Protein AF-A0A2M7A2P9-F1 (afdb_monomer)

pLDDT: mean 78.33, std 14.42, range [37.59, 91.12]

Secondary structure (DSSP, 8-state):
---PPPP-S--SSHHHHHHTTTTS-HHHHS--PPPPTTTTHHHHHHHTGGGHHHHHHH--SHHHHHHS-HHHHHHHHHS--SS-TTSHHHIIIIIIIIIHHHHHHHHHHHHHHHH----

Sequence (119 aa):
MPDACPGKGFAGDTYPRRAMADRLPPEVLSNQKRGLQAADWFERLTSVRGRLPAELDLWKCDLARRALDLQRMRRLVEHWPEGGSDTDSVVYEYNCILKRGLMVGRFLRWFEDDSVMPA

Radius of gyration: 22.37 Å; Cα contacts (8 Å, |Δi|>4): 46; chains: 1; bounding box: 55×55×51 Å

Mean predicted aligned error: 11.16 Å

Foldseek 3Di:
DDDDDDDDDDDDPVVVLVVCVVPDDVCVSPDPDDDDDPPVVLVVCVVCLVVLVVLLVPLPDPVLVVPAPSVLLVVCSVPDDPDDCVPPVNCCSCVVHNVVSSVVSVVVVVVVVVVPDDD

Solvent-accessible surface area (backbone atoms only — not comparable to full-atom values): 7617 Å² total; per-residue (Å²): 136,87,82,86,78,80,88,80,78,91,86,83,76,59,63,68,48,60,76,35,57,92,77,51,59,69,70,65,68,69,52,82,79,75,82,66,81,69,75,61,51,63,62,58,52,55,75,47,47,90,52,47,66,65,54,62,67,66,58,73,49,68,64,46,60,72,75,39,66,60,69,60,44,50,51,49,69,71,64,58,75,95,64,64,68,85,38,71,67,47,39,45,50,48,51,60,46,41,51,44,42,50,54,50,46,52,48,53,50,51,52,54,58,61,69,65,63,83,131

Structure (mmCIF, N/CA/C/O backbone):
data_AF-A0A2M7A2P9-F1
#
_entry.id   AF-A0A2M7A2P9-F1
#
loop_
_atom_site.group_PDB
_atom_site.id
_atom_site.type_symbol
_atom_site.label_atom_id
_atom_site.label_alt_id
_atom_site.label_comp_id
_atom_site.label_asym_id
_atom_site.label_entity_id
_atom_site.label_seq_id
_atom_site.pdbx_PDB_ins_code
_atom_site.Cartn_x
_atom_site.Cartn_y
_atom_site.Cartn_z
_atom_site.occupancy
_atom_site.B_iso_or_equiv
_atom_site.auth_seq_id
_atom_site.auth_comp_id
_atom_site.auth_asym_id
_atom_site.auth_atom_id
_atom_site.pdbx_PDB_model_num
ATOM 1 N N . MET A 1 1 ? 27.142 -44.729 -21.710 1.00 37.78 1 MET A N 1
ATOM 2 C CA . MET A 1 1 ? 28.205 -44.311 -20.766 1.00 37.78 1 MET A CA 1
ATOM 3 C C . MET A 1 1 ? 29.521 -44.884 -21.269 1.00 37.78 1 MET A C 1
ATOM 5 O O . MET A 1 1 ? 29.451 -45.995 -21.786 1.00 37.78 1 MET A O 1
ATOM 9 N N . PRO A 1 2 ? 30.664 -44.184 -21.151 1.00 59.75 2 PRO A N 1
ATOM 10 C CA . PRO A 1 2 ? 30.931 -43.110 -20.190 1.00 59.75 2 PRO A CA 1
ATOM 11 C C . PRO A 1 2 ? 31.352 -41.776 -20.838 1.00 59.75 2 PRO A C 1
ATOM 13 O O . PRO A 1 2 ? 31.875 -41.753 -21.940 1.00 59.75 2 PRO A O 1
ATOM 16 N N . ASP A 1 3 ? 31.096 -40.667 -20.150 1.00 39.59 3 ASP A N 1
ATOM 17 C CA . ASP A 1 3 ? 32.179 -39.751 -19.785 1.00 39.59 3 ASP A CA 1
ATOM 18 C C . ASP A 1 3 ? 31.701 -38.829 -18.666 1.00 39.59 3 ASP A C 1
ATOM 20 O O . ASP A 1 3 ? 30.629 -38.222 -18.708 1.00 39.59 3 ASP A O 1
ATOM 24 N N . ALA A 1 4 ? 32.493 -38.817 -17.603 1.00 46.66 4 ALA A N 1
ATOM 25 C CA . ALA A 1 4 ? 32.275 -38.031 -16.411 1.00 46.66 4 ALA A CA 1
ATOM 26 C C . ALA A 1 4 ? 32.473 -36.542 -16.730 1.00 46.66 4 ALA A C 1
ATOM 28 O O . ALA A 1 4 ? 33.557 -36.135 -17.141 1.00 46.66 4 ALA A O 1
ATOM 29 N N . CYS A 1 5 ? 31.461 -35.703 -16.488 1.00 40.38 5 CYS A N 1
ATOM 30 C CA . CYS A 1 5 ? 31.698 -34.266 -16.376 1.00 40.38 5 CYS A CA 1
ATOM 31 C C . CYS A 1 5 ? 32.196 -33.959 -14.953 1.00 40.38 5 CYS A C 1
ATOM 33 O O . CYS A 1 5 ? 31.492 -34.270 -13.987 1.00 40.38 5 CYS A O 1
ATOM 35 N N . PRO A 1 6 ? 33.392 -33.363 -14.805 1.00 43.75 6 PRO A N 1
ATOM 36 C CA . PRO A 1 6 ? 33.968 -33.046 -13.510 1.00 43.75 6 PRO A CA 1
ATOM 37 C C . PRO A 1 6 ? 33.163 -31.927 -12.845 1.00 43.75 6 PRO A C 1
ATOM 39 O O . PRO A 1 6 ? 32.641 -31.025 -13.501 1.00 43.75 6 PRO A O 1
ATOM 42 N N . GLY A 1 7 ? 33.029 -32.032 -11.525 1.00 54.00 7 GLY A N 1
ATOM 43 C CA . GLY A 1 7 ? 32.103 -31.234 -10.735 1.00 54.00 7 GLY A CA 1
ATOM 44 C C . GLY A 1 7 ? 32.282 -29.721 -10.850 1.00 54.00 7 GLY A C 1
ATOM 45 O O . GLY A 1 7 ? 33.398 -29.214 -10.945 1.00 54.00 7 GLY A O 1
ATOM 46 N N . LYS A 1 8 ? 31.153 -29.007 -10.753 1.00 40.22 8 LYS A N 1
ATOM 47 C CA . LYS A 1 8 ? 31.036 -27.670 -10.150 1.00 40.22 8 LYS A CA 1
ATOM 48 C C . LYS A 1 8 ? 29.565 -27.259 -10.030 1.00 40.22 8 LYS A C 1
ATOM 50 O O . LYS A 1 8 ? 28.863 -27.174 -11.029 1.00 40.22 8 LYS A O 1
ATOM 55 N N . GLY A 1 9 ? 29.174 -26.915 -8.801 1.00 37.59 9 GLY A N 1
ATOM 56 C CA . GLY A 1 9 ? 28.030 -26.056 -8.486 1.00 37.59 9 GLY A CA 1
ATOM 57 C C . GLY A 1 9 ? 26.695 -26.779 -8.329 1.00 37.59 9 GLY A C 1
ATOM 58 O O . GLY A 1 9 ? 26.268 -27.518 -9.209 1.00 37.59 9 GLY A O 1
ATOM 59 N N . PHE A 1 10 ? 26.023 -26.546 -7.201 1.00 43.88 10 PHE A N 1
ATOM 60 C CA . PHE A 1 10 ? 24.676 -27.048 -6.956 1.00 43.88 10 PHE A CA 1
ATOM 61 C C . PHE A 1 10 ? 23.705 -26.612 -8.062 1.00 43.88 10 PHE A C 1
ATOM 63 O O . PHE A 1 10 ? 23.653 -25.452 -8.470 1.00 43.88 10 PHE A O 1
ATOM 70 N N . ALA A 1 11 ? 22.982 -27.620 -8.536 1.00 51.75 11 ALA A N 1
ATOM 71 C CA . ALA A 1 11 ? 22.050 -27.645 -9.642 1.00 51.75 11 ALA A CA 1
ATOM 72 C C . ALA A 1 11 ? 20.793 -26.790 -9.411 1.00 51.75 11 ALA A C 1
ATOM 74 O O . ALA A 1 11 ? 20.223 -26.785 -8.322 1.00 51.75 11 ALA A O 1
ATOM 75 N N . GLY A 1 12 ? 20.326 -26.154 -10.490 1.00 48.84 12 GLY A N 1
ATOM 76 C CA . GLY A 1 12 ? 18.997 -25.541 -10.583 1.00 48.84 12 GLY A CA 1
ATOM 77 C C . GLY A 1 12 ? 18.683 -24.972 -11.972 1.00 48.84 12 GLY A C 1
ATOM 78 O O . GLY A 1 12 ? 17.622 -25.242 -12.524 1.00 48.84 12 GLY A O 1
ATOM 79 N N . ASP A 1 13 ? 19.644 -24.283 -12.600 1.00 54.72 13 ASP A N 1
ATOM 80 C CA . ASP A 1 13 ? 19.342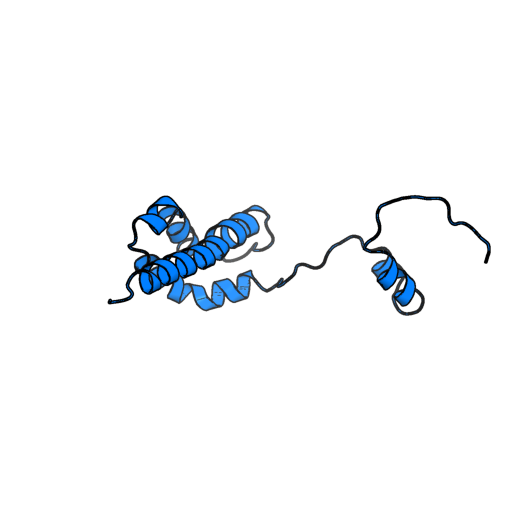 -23.376 -13.728 1.00 54.72 13 ASP A CA 1
ATOM 81 C C . ASP A 1 13 ? 19.832 -23.860 -15.114 1.00 54.72 13 ASP A C 1
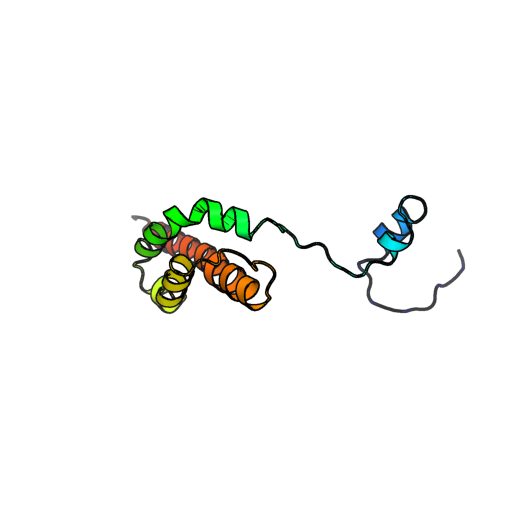ATOM 83 O O . ASP A 1 13 ? 19.704 -23.152 -16.116 1.00 54.72 13 ASP A O 1
ATOM 87 N N . THR A 1 14 ? 20.424 -25.054 -15.213 1.00 62.31 14 THR A N 1
ATOM 88 C CA . THR A 1 14 ? 21.152 -25.484 -16.426 1.00 62.31 14 THR A CA 1
ATOM 89 C C . THR A 1 14 ? 20.306 -26.279 -17.423 1.00 62.31 14 THR A C 1
ATOM 91 O O . THR A 1 14 ? 20.603 -26.265 -18.616 1.00 62.31 14 THR A O 1
ATOM 94 N N . TYR A 1 15 ? 19.245 -26.960 -16.978 1.00 70.00 15 TYR A N 1
ATOM 95 C CA . TYR A 1 15 ? 18.433 -27.816 -17.855 1.00 70.00 15 TYR A CA 1
ATOM 96 C C . TYR A 1 15 ? 17.611 -27.030 -18.896 1.00 70.00 15 TYR A C 1
ATOM 98 O O . TYR A 1 15 ? 17.711 -27.358 -20.081 1.00 70.00 15 TYR A O 1
ATOM 106 N N . PRO A 1 16 ? 16.881 -25.952 -18.533 1.00 75.44 16 PRO A N 1
ATOM 107 C CA . PRO A 1 16 ? 16.119 -25.170 -19.509 1.00 75.44 16 PRO A CA 1
ATOM 108 C C . PRO A 1 16 ? 17.032 -24.485 -20.530 1.00 75.44 16 PRO A C 1
ATOM 110 O O . PRO A 1 16 ? 16.749 -24.506 -21.724 1.00 75.44 16 PRO A O 1
ATOM 113 N N . ARG A 1 17 ? 18.169 -23.935 -20.074 1.00 75.31 17 ARG A N 1
ATOM 114 C CA . ARG A 1 17 ? 19.156 -23.287 -20.952 1.00 75.31 17 ARG A CA 1
ATOM 115 C C . ARG A 1 17 ? 19.775 -24.274 -21.942 1.00 75.31 17 ARG A C 1
ATOM 117 O O . ARG A 1 17 ? 19.914 -23.948 -23.113 1.00 75.31 17 ARG A O 1
ATOM 124 N N . ARG A 1 18 ? 20.090 -25.497 -21.506 1.00 78.94 18 ARG A N 1
ATOM 125 C CA . ARG A 1 18 ? 20.640 -26.538 -22.386 1.00 78.94 18 ARG A CA 1
ATOM 126 C C . ARG A 1 18 ? 19.613 -27.054 -23.397 1.00 78.94 18 ARG A C 1
ATOM 128 O O . ARG A 1 18 ? 19.971 -27.289 -24.542 1.00 78.94 18 ARG A O 1
ATOM 135 N N . ALA A 1 19 ? 18.349 -27.192 -23.000 1.00 84.56 19 ALA A N 1
ATOM 136 C CA . ALA A 1 19 ? 17.270 -27.605 -23.902 1.00 84.56 19 ALA A CA 1
ATOM 137 C C . ALA A 1 19 ? 16.908 -26.533 -24.951 1.00 84.56 19 ALA A C 1
ATOM 139 O O . ALA A 1 19 ? 16.377 -26.854 -26.011 1.00 84.56 19 ALA A O 1
ATOM 140 N N . MET A 1 20 ? 17.186 -25.262 -24.654 1.00 83.69 20 MET A N 1
ATOM 141 C CA . MET A 1 20 ? 16.918 -24.115 -25.527 1.00 83.69 20 MET A CA 1
ATOM 142 C C . MET A 1 20 ? 18.127 -23.700 -26.382 1.00 83.69 20 MET A C 1
ATOM 144 O O . MET A 1 20 ? 18.022 -22.722 -27.120 1.00 83.69 20 MET A O 1
ATOM 148 N N . ALA A 1 21 ? 19.253 -24.420 -26.297 1.00 82.25 21 ALA A N 1
ATOM 149 C CA . ALA A 1 21 ? 20.521 -24.043 -26.927 1.00 82.25 21 ALA A CA 1
ATOM 150 C C . ALA A 1 21 ? 20.412 -23.805 -28.445 1.00 82.25 21 ALA A C 1
ATOM 152 O O . ALA A 1 21 ? 21.001 -22.860 -28.955 1.00 82.25 21 ALA A O 1
ATOM 153 N N . ASP A 1 22 ? 19.588 -24.598 -29.134 1.00 83.00 22 ASP A N 1
ATOM 154 C CA . ASP A 1 22 ? 19.386 -24.504 -30.588 1.00 83.00 22 ASP A CA 1
ATOM 155 C C . ASP A 1 22 ? 18.176 -23.634 -30.982 1.00 83.00 22 ASP A C 1
ATOM 157 O O . ASP A 1 22 ? 17.805 -23.563 -32.152 1.00 83.00 22 ASP A O 1
ATOM 161 N N . ARG A 1 23 ? 17.495 -23.020 -30.003 1.00 87.75 23 ARG A N 1
ATOM 162 C CA . ARG A 1 23 ? 16.220 -22.302 -30.202 1.00 87.75 23 ARG A CA 1
ATOM 163 C C . ARG A 1 23 ? 16.247 -20.842 -29.770 1.00 87.75 23 ARG A C 1
ATOM 165 O O . ARG A 1 23 ? 15.355 -20.092 -30.159 1.00 87.75 23 ARG A O 1
ATOM 172 N N . LEU A 1 24 ? 17.217 -20.445 -28.951 1.00 86.06 24 LEU A N 1
ATOM 173 C CA . LEU A 1 24 ? 17.356 -19.080 -28.458 1.00 86.06 24 LEU A CA 1
ATOM 174 C C . LEU A 1 24 ? 18.698 -18.482 -28.889 1.00 86.06 24 LEU A C 1
ATOM 176 O O . L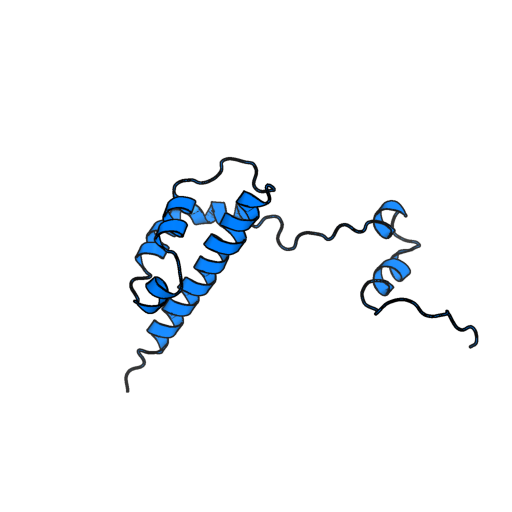EU A 1 24 ? 19.694 -19.203 -28.936 1.00 86.06 24 LEU A O 1
ATOM 180 N N . PRO A 1 25 ? 18.755 -17.163 -29.142 1.00 87.19 25 PRO A N 1
ATOM 181 C CA . PRO A 1 25 ? 20.015 -16.472 -29.365 1.00 87.19 25 PRO A CA 1
ATOM 182 C C . PRO A 1 25 ? 20.980 -16.644 -28.175 1.00 87.19 25 PRO A C 1
ATOM 184 O O . PRO A 1 25 ? 20.533 -16.687 -27.017 1.00 87.19 25 PRO A O 1
ATOM 187 N N . PRO A 1 26 ? 22.300 -16.711 -28.421 1.00 81.69 26 PRO A N 1
ATOM 188 C CA . PRO A 1 26 ? 23.305 -16.889 -27.372 1.00 81.69 26 PRO A CA 1
ATOM 189 C C . PRO A 1 26 ? 23.268 -15.778 -26.307 1.00 81.69 26 PRO A C 1
ATOM 191 O O . PRO A 1 26 ? 23.596 -16.021 -25.142 1.00 81.69 26 PRO A O 1
ATOM 194 N N . GLU A 1 27 ? 22.797 -14.582 -26.656 1.00 86.25 27 GLU A N 1
ATOM 195 C CA . GLU A 1 27 ? 22.605 -13.445 -25.751 1.00 86.25 27 GLU A CA 1
ATOM 196 C C . GLU A 1 27 ? 21.522 -13.721 -24.698 1.00 86.25 27 GLU A C 1
ATOM 198 O O . GLU A 1 27 ? 21.632 -13.279 -23.555 1.00 86.25 27 GLU A O 1
ATOM 203 N N . VAL A 1 28 ? 20.485 -14.490 -25.045 1.00 83.44 28 VAL A N 1
ATOM 204 C CA . VAL A 1 28 ? 19.410 -14.873 -24.114 1.00 83.44 28 VAL A CA 1
ATOM 205 C C . VAL A 1 28 ? 19.873 -16.007 -23.200 1.00 83.44 28 VAL A C 1
ATOM 207 O O . VAL A 1 28 ? 19.604 -15.987 -21.999 1.00 83.44 28 VAL A O 1
ATOM 210 N N . LEU A 1 29 ? 20.618 -16.972 -23.746 1.00 83.56 29 LEU A N 1
ATOM 211 C CA . LEU A 1 29 ? 21.151 -18.113 -22.994 1.00 83.56 29 LEU A CA 1
ATOM 212 C C . LEU A 1 29 ? 22.206 -17.695 -21.960 1.00 83.56 29 LEU A C 1
ATOM 214 O O . LEU A 1 29 ? 22.270 -18.276 -20.874 1.00 83.56 29 LEU A O 1
ATOM 218 N N . SER A 1 30 ? 23.007 -16.675 -22.280 1.00 84.31 30 SER A N 1
ATOM 219 C CA . SER A 1 30 ? 24.045 -16.123 -21.400 1.00 84.31 30 SER A CA 1
ATOM 220 C C . SER A 1 30 ? 23.529 -15.069 -20.412 1.00 84.31 30 SER A C 1
ATOM 222 O O . SER A 1 30 ? 24.248 -14.702 -19.478 1.00 84.31 30 SER A O 1
ATOM 224 N N . ASN A 1 3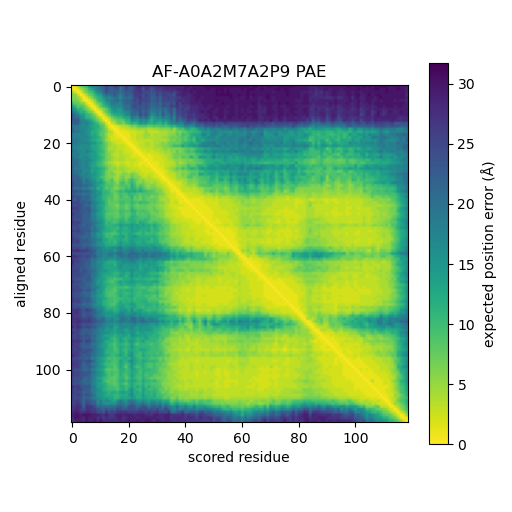1 ? 22.279 -14.613 -20.557 1.00 83.12 31 ASN A N 1
ATOM 225 C CA . ASN A 1 31 ? 21.701 -13.602 -19.683 1.00 83.12 31 ASN A CA 1
ATOM 226 C C . ASN A 1 31 ? 21.546 -14.126 -18.241 1.00 83.12 31 ASN A C 1
ATOM 228 O O . ASN A 1 31 ? 20.861 -15.122 -17.978 1.00 83.12 31 ASN A O 1
ATOM 232 N N . GLN A 1 32 ? 22.187 -13.433 -17.296 1.00 80.75 32 GLN A N 1
ATOM 233 C CA . GLN A 1 32 ? 22.112 -13.719 -15.856 1.00 80.75 32 GLN A CA 1
ATOM 234 C C . GLN A 1 32 ? 21.036 -12.899 -15.137 1.00 80.75 32 GLN A C 1
ATOM 236 O O . GLN A 1 32 ? 20.786 -13.112 -13.949 1.00 80.75 32 GLN A O 1
ATOM 241 N N . LYS A 1 33 ? 20.390 -11.958 -15.833 1.00 81.44 33 LYS A N 1
ATOM 242 C CA . LYS A 1 33 ? 19.285 -11.189 -15.265 1.00 81.44 33 LYS A CA 1
ATOM 243 C C . LYS A 1 33 ? 18.102 -12.119 -15.024 1.00 81.44 33 LYS A C 1
ATOM 245 O O . LYS A 1 33 ? 17.754 -12.947 -15.864 1.00 81.44 33 LYS A O 1
ATOM 250 N N . ARG A 1 34 ? 17.471 -11.958 -13.866 1.00 77.00 34 ARG A N 1
ATOM 251 C CA . ARG A 1 34 ? 16.235 -12.657 -13.517 1.00 77.00 34 ARG A CA 1
ATOM 252 C C . ARG A 1 34 ? 15.054 -11.768 -13.872 1.00 77.00 34 ARG A C 1
ATOM 254 O O . ARG A 1 34 ? 15.074 -10.576 -13.578 1.00 77.00 34 ARG A O 1
ATOM 261 N N . GLY A 1 35 ? 14.041 -12.354 -14.503 1.00 76.31 35 GLY A N 1
ATOM 262 C CA . GLY A 1 35 ? 12.776 -11.666 -14.726 1.00 76.31 35 GLY A CA 1
ATOM 263 C C . GLY A 1 35 ? 12.117 -11.332 -1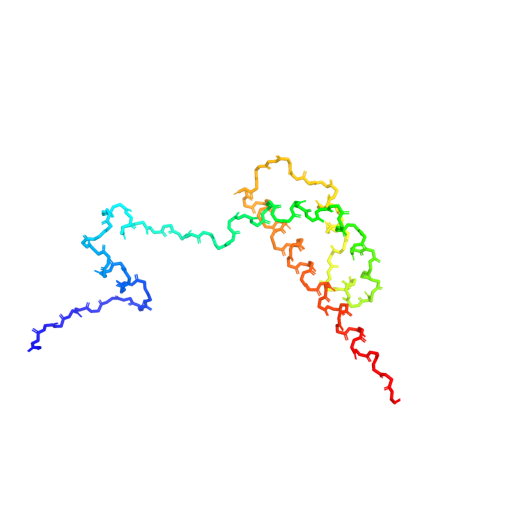3.391 1.00 76.31 35 GLY A C 1
ATOM 264 O O . GLY A 1 35 ? 12.097 -12.163 -12.478 1.00 76.31 35 GLY A O 1
ATOM 265 N N . LEU A 1 36 ? 11.580 -10.120 -13.281 1.00 79.31 36 LEU A N 1
ATOM 266 C CA . LEU A 1 36 ? 10.787 -9.730 -12.127 1.00 79.31 36 LEU A CA 1
ATOM 267 C C . LEU A 1 36 ? 9.406 -10.386 -12.233 1.00 79.31 36 LEU A C 1
ATOM 269 O O . LEU A 1 36 ? 8.680 -10.184 -13.205 1.00 79.31 36 LEU A O 1
ATOM 273 N N . GLN A 1 37 ? 9.047 -11.188 -11.234 1.00 78.31 37 GLN A N 1
ATOM 274 C CA . GLN A 1 37 ? 7.701 -11.749 -11.138 1.00 78.31 37 GLN A CA 1
ATOM 275 C C . GLN A 1 37 ? 6.707 -10.630 -10.823 1.00 78.31 37 GLN A C 1
ATOM 277 O O . GLN A 1 37 ? 6.923 -9.875 -9.875 1.00 78.31 37 GLN A O 1
ATOM 282 N N . ALA A 1 38 ? 5.622 -10.553 -11.600 1.00 80.50 38 ALA A N 1
ATOM 283 C CA . ALA A 1 38 ? 4.638 -9.470 -11.531 1.00 80.50 38 ALA A CA 1
ATOM 284 C C . ALA A 1 38 ? 5.301 -8.081 -11.618 1.00 80.50 38 ALA A C 1
ATOM 286 O O . ALA A 1 38 ? 5.220 -7.282 -10.686 1.00 80.50 38 ALA A O 1
ATOM 287 N N . ALA A 1 39 ? 6.005 -7.821 -12.724 1.00 83.25 39 ALA A N 1
ATOM 288 C CA . ALA A 1 39 ? 6.668 -6.538 -12.972 1.00 83.25 39 ALA A CA 1
ATOM 289 C C . ALA A 1 39 ? 5.691 -5.346 -12.980 1.00 83.25 39 ALA A C 1
ATOM 291 O O . ALA A 1 39 ? 6.085 -4.239 -12.649 1.00 83.25 39 ALA A O 1
ATOM 292 N N . ASP A 1 40 ? 4.409 -5.609 -13.235 1.00 86.75 40 ASP A N 1
ATOM 293 C CA . ASP A 1 40 ? 3.269 -4.688 -13.187 1.00 86.75 40 ASP A CA 1
ATOM 294 C C . ASP A 1 40 ? 2.761 -4.391 -11.758 1.00 86.75 40 ASP A C 1
ATOM 296 O O . ASP A 1 40 ? 1.619 -3.968 -11.537 1.00 86.75 40 ASP A O 1
ATOM 300 N N . TRP A 1 41 ? 3.567 -4.694 -10.735 1.00 86.19 41 TRP A N 1
ATOM 301 C CA . TRP A 1 41 ? 3.159 -4.583 -9.336 1.00 86.19 41 TRP A CA 1
ATOM 302 C C . TRP A 1 41 ? 2.768 -3.154 -8.950 1.00 86.19 41 TRP A C 1
ATOM 304 O O . TRP A 1 41 ? 1.858 -2.990 -8.132 1.00 86.19 41 TRP A O 1
ATOM 314 N N . PHE A 1 42 ? 3.442 -2.144 -9.505 1.00 86.94 42 PHE A N 1
ATOM 315 C CA . PHE A 1 42 ? 3.227 -0.746 -9.149 1.00 86.94 42 PHE A CA 1
ATOM 316 C C . PHE A 1 42 ? 1.938 -0.212 -9.775 1.00 86.94 42 PHE A C 1
ATOM 318 O O . PHE A 1 42 ? 1.144 0.439 -9.097 1.00 86.94 42 PHE A O 1
ATOM 325 N N . GLU A 1 43 ? 1.664 -0.564 -11.026 1.00 88.44 43 GLU A N 1
ATOM 326 C CA . GLU A 1 43 ? 0.440 -0.234 -11.753 1.00 88.44 43 GLU A CA 1
ATOM 327 C C . GLU A 1 43 ? -0.771 -0.870 -11.070 1.00 88.44 43 GLU A C 1
ATOM 329 O O . GLU A 1 43 ? -1.771 -0.201 -10.795 1.00 88.44 43 GLU A O 1
ATOM 334 N N . ARG A 1 44 ? -0.662 -2.153 -10.703 1.00 88.25 44 ARG A N 1
ATOM 335 C CA . ARG A 1 44 ? -1.713 -2.856 -9.956 1.00 88.25 44 ARG A CA 1
ATOM 336 C C . ARG A 1 44 ? -1.978 -2.209 -8.606 1.00 88.25 44 ARG A C 1
ATOM 338 O O . ARG A 1 44 ? -3.138 -2.029 -8.239 1.00 88.25 44 ARG A O 1
ATOM 345 N N . LEU A 1 45 ? -0.930 -1.838 -7.876 1.00 88.00 45 LEU A N 1
ATOM 346 C CA . LEU A 1 45 ? -1.064 -1.156 -6.591 1.00 88.00 45 LEU A CA 1
ATOM 347 C C . LEU A 1 45 ? -1.671 0.251 -6.756 1.00 88.00 45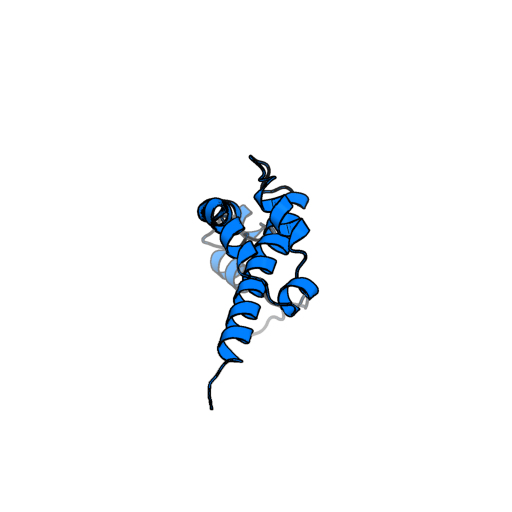 LEU A C 1
ATOM 349 O O . LEU A 1 45 ? -2.538 0.645 -5.978 1.00 88.00 45 LEU A O 1
ATOM 353 N N . THR A 1 46 ? -1.290 0.969 -7.811 1.00 90.19 46 THR A N 1
ATOM 354 C CA . THR A 1 46 ? -1.827 2.294 -8.152 1.00 90.19 46 THR A CA 1
ATOM 355 C C . THR A 1 46 ? -3.312 2.223 -8.511 1.00 90.19 46 THR A C 1
ATOM 357 O O . THR A 1 46 ? -4.088 3.065 -8.063 1.00 90.19 46 THR A O 1
ATOM 360 N N . SER A 1 47 ? -3.748 1.176 -9.220 1.00 90.94 47 SER A N 1
ATOM 361 C CA . SER A 1 47 ? -5.160 0.984 -9.596 1.00 90.94 47 SER A CA 1
ATOM 362 C C . SER A 1 47 ? -6.113 0.894 -8.396 1.00 90.94 47 SER A C 1
ATOM 364 O O . SER A 1 47 ? -7.288 1.245 -8.499 1.00 90.94 47 SER A O 1
ATOM 366 N N . VAL A 1 48 ? -5.608 0.460 -7.235 1.00 89.94 48 VAL A N 1
ATOM 367 C CA . VAL A 1 48 ? -6.389 0.334 -5.996 1.00 89.94 48 VAL A CA 1
ATOM 368 C C . VAL A 1 48 ? -6.132 1.466 -5.002 1.00 89.94 48 VAL A C 1
ATOM 370 O O . VAL A 1 48 ? -6.778 1.488 -3.954 1.00 89.94 48 VAL A O 1
ATOM 373 N N . ARG A 1 49 ? -5.255 2.431 -5.326 1.00 90.25 49 ARG A N 1
ATOM 374 C CA . ARG A 1 49 ? -4.826 3.524 -4.433 1.00 90.25 49 ARG A CA 1
ATOM 375 C C . ARG A 1 49 ? -5.998 4.227 -3.753 1.00 90.25 49 ARG A C 1
ATOM 377 O O . ARG A 1 49 ? -5.961 4.429 -2.546 1.00 90.25 49 ARG A O 1
ATOM 384 N N . GLY A 1 50 ? -7.058 4.540 -4.500 1.00 89.06 50 GLY A N 1
ATOM 385 C CA . GLY A 1 50 ? -8.227 5.256 -3.974 1.00 89.06 50 GLY A CA 1
ATOM 386 C C . GLY A 1 50 ? -8.992 4.513 -2.870 1.00 89.06 50 GLY A C 1
ATOM 387 O O . GLY A 1 50 ? -9.703 5.142 -2.096 1.00 89.06 50 GLY A O 1
ATOM 388 N N . ARG A 1 51 ? -8.837 3.187 -2.763 1.00 90.00 51 ARG A N 1
ATOM 389 C CA . ARG A 1 51 ? -9.486 2.364 -1.727 1.00 90.00 51 ARG A CA 1
ATOM 390 C C . ARG A 1 51 ? -8.597 2.140 -0.503 1.00 90.00 51 ARG A C 1
ATOM 392 O O . ARG A 1 51 ? -9.110 1.768 0.548 1.00 90.00 51 ARG A O 1
ATOM 399 N N . LEU A 1 52 ? -7.290 2.380 -0.626 1.00 89.75 52 LEU A N 1
ATOM 400 C CA . LEU A 1 52 ? -6.324 2.110 0.438 1.00 89.75 52 LEU A CA 1
ATOM 401 C C . LEU A 1 52 ? -6.599 2.909 1.721 1.00 89.75 52 LEU A C 1
ATOM 403 O O . LEU A 1 52 ? -6.574 2.285 2.776 1.00 89.75 52 LEU A O 1
ATOM 407 N N . PRO A 1 53 ? -6.915 4.223 1.699 1.00 90.06 53 PRO A N 1
ATOM 408 C CA . PRO A 1 53 ? -7.158 4.970 2.935 1.00 90.06 53 PRO A CA 1
ATOM 409 C C . PRO A 1 53 ? -8.303 4.382 3.766 1.00 90.06 53 PRO A C 1
ATOM 411 O O . PRO A 1 53 ? -8.131 4.129 4.956 1.00 90.06 53 PRO A O 1
ATOM 414 N N . ALA A 1 54 ? -9.425 4.077 3.108 1.00 87.56 54 ALA A N 1
ATOM 415 C CA . ALA A 1 54 ? -10.580 3.462 3.750 1.00 87.56 54 ALA A CA 1
ATOM 416 C C . ALA A 1 54 ? -10.237 2.077 4.313 1.00 87.56 54 ALA A C 1
ATOM 418 O O . ALA A 1 54 ? -10.677 1.722 5.399 1.00 87.56 54 ALA A O 1
ATOM 419 N N . GLU A 1 55 ? -9.412 1.300 3.612 1.00 87.12 55 GLU A N 1
ATOM 420 C CA . GLU A 1 55 ? -8.952 0.002 4.101 1.00 87.12 55 GLU A CA 1
ATOM 421 C C . GLU A 1 55 ? -8.044 0.124 5.337 1.00 87.12 55 GLU A C 1
ATOM 423 O O . GLU A 1 55 ? -8.205 -0.632 6.294 1.00 87.12 55 GLU A O 1
ATOM 428 N N . LEU A 1 56 ? -7.158 1.123 5.376 1.00 86.56 56 LEU A N 1
ATOM 429 C CA . LEU A 1 56 ? -6.335 1.420 6.553 1.00 86.56 56 LEU A CA 1
ATOM 430 C C . LEU A 1 56 ? -7.175 1.896 7.753 1.00 86.56 56 LEU A C 1
ATOM 432 O O . LEU A 1 56 ? -6.773 1.686 8.897 1.00 86.56 56 LEU A O 1
ATOM 436 N N . ASP A 1 57 ? -8.325 2.543 7.526 1.00 85.44 57 ASP A N 1
ATOM 437 C CA . ASP A 1 57 ? -9.266 2.944 8.589 1.00 85.44 57 ASP A CA 1
ATOM 438 C C . ASP A 1 57 ? -9.982 1.746 9.230 1.00 85.44 57 ASP A C 1
ATOM 440 O O . ASP A 1 57 ? -10.446 1.827 10.374 1.00 85.44 57 ASP A O 1
ATOM 444 N N . LEU A 1 58 ? -10.073 0.627 8.507 1.00 81.06 58 LEU A N 1
ATOM 445 C CA . LEU A 1 58 ? -10.734 -0.585 8.974 1.00 81.06 58 LEU A CA 1
ATOM 446 C C . LEU A 1 58 ? -9.880 -1.400 9.954 1.00 81.06 58 LEU A C 1
ATOM 448 O O . LEU A 1 58 ? -10.433 -2.180 10.728 1.00 81.06 58 LEU A O 1
ATOM 452 N N . TRP A 1 59 ? -8.557 -1.229 9.965 1.00 82.69 59 TRP A N 1
ATOM 453 C CA . TRP A 1 59 ? -7.652 -1.964 10.857 1.00 82.69 59 TRP A CA 1
ATOM 454 C C . TRP A 1 59 ? -7.564 -1.310 12.239 1.00 82.69 59 TRP A C 1
ATOM 456 O O . TRP A 1 59 ? -6.529 -0.792 12.661 1.00 82.69 59 TRP A O 1
ATOM 466 N N . LYS A 1 60 ? -8.690 -1.314 12.956 1.00 72.31 60 LYS A N 1
ATOM 467 C CA . LYS A 1 60 ? -8.787 -0.752 14.312 1.00 72.31 60 LYS A CA 1
ATOM 468 C C . LYS A 1 60 ? -8.270 -1.690 15.404 1.00 72.31 60 LYS A C 1
ATOM 470 O O . LYS A 1 60 ? -8.169 -1.245 16.545 1.00 72.31 60 LYS A O 1
ATOM 475 N N . CYS A 1 61 ? -7.957 -2.946 15.080 1.00 73.00 61 CYS A N 1
ATOM 476 C CA . CYS A 1 61 ? -7.505 -3.923 16.063 1.00 73.00 61 CYS A CA 1
ATOM 477 C C . CYS A 1 61 ? -6.114 -3.577 16.613 1.00 73.00 61 CYS A C 1
ATOM 479 O O . CYS A 1 61 ? -5.225 -3.090 15.903 1.00 73.00 61 CYS A O 1
ATOM 481 N N . ASP A 1 62 ? -5.919 -3.848 17.901 1.00 79.25 62 ASP A N 1
ATOM 482 C CA . ASP A 1 62 ? -4.663 -3.548 18.586 1.00 79.25 62 ASP A CA 1
ATOM 483 C C . ASP A 1 62 ? -3.496 -4.374 18.036 1.00 79.25 62 ASP A C 1
ATOM 485 O O . ASP A 1 62 ? -2.366 -3.887 17.991 1.00 79.25 62 ASP A O 1
ATOM 489 N N . LEU A 1 63 ? -3.762 -5.588 17.544 1.00 81.81 63 LEU A N 1
ATOM 490 C CA . LEU A 1 63 ? -2.751 -6.431 16.913 1.00 81.81 63 LEU A CA 1
ATOM 491 C C . LEU A 1 63 ? -2.218 -5.810 15.614 1.00 81.81 63 LEU A C 1
ATOM 493 O O . LEU A 1 63 ? -1.004 -5.739 15.434 1.00 81.81 63 LEU A O 1
ATOM 497 N N . ALA A 1 64 ? -3.088 -5.274 14.749 1.00 83.06 64 ALA A N 1
ATOM 498 C CA . ALA A 1 64 ? -2.648 -4.577 13.538 1.00 83.06 64 ALA A CA 1
ATOM 499 C C . ALA A 1 64 ? -1.856 -3.306 13.866 1.00 83.06 64 ALA A C 1
ATOM 501 O O . ALA A 1 64 ? -0.850 -3.038 13.218 1.00 83.06 64 ALA A O 1
ATOM 502 N N . ARG A 1 65 ? -2.247 -2.560 14.907 1.00 83.06 65 ARG A N 1
ATOM 503 C CA . ARG A 1 65 ? -1.504 -1.372 15.364 1.00 83.06 65 ARG A CA 1
ATOM 504 C C . ARG A 1 65 ? -0.115 -1.697 15.914 1.00 83.06 65 ARG A C 1
ATOM 506 O O . ARG A 1 65 ? 0.776 -0.861 15.817 1.00 83.06 65 ARG A O 1
ATOM 513 N N . ARG A 1 66 ? 0.068 -2.877 16.514 1.00 84.94 66 ARG A N 1
ATOM 514 C CA . ARG A 1 66 ? 1.367 -3.337 17.038 1.00 84.94 66 ARG A CA 1
ATOM 515 C C . ARG A 1 66 ? 2.245 -3.969 15.959 1.00 84.94 66 ARG A C 1
ATOM 517 O O . ARG A 1 66 ? 3.461 -3.839 16.026 1.00 84.94 66 ARG A O 1
ATOM 524 N N . ALA A 1 67 ? 1.641 -4.663 14.996 1.00 85.38 67 ALA A N 1
ATOM 525 C CA . ALA A 1 67 ? 2.358 -5.389 13.951 1.00 85.38 67 ALA A CA 1
ATOM 526 C C . ALA A 1 67 ? 2.707 -4.522 12.729 1.00 85.38 67 ALA A C 1
ATOM 528 O O . ALA A 1 67 ? 3.678 -4.819 12.034 1.00 85.38 67 ALA A O 1
ATOM 529 N N . LEU A 1 68 ? 1.922 -3.477 12.445 1.00 86.44 68 LEU A N 1
ATOM 530 C CA . LEU A 1 68 ? 2.051 -2.652 11.244 1.00 86.44 68 LEU A CA 1
ATOM 531 C C . LEU A 1 68 ? 2.249 -1.174 11.588 1.00 86.44 68 LEU A C 1
ATOM 533 O O . LEU A 1 68 ? 1.546 -0.608 12.423 1.00 86.44 68 LEU A O 1
ATOM 537 N N . ASP A 1 69 ? 3.150 -0.513 10.860 1.00 88.19 69 ASP A N 1
ATOM 538 C CA . ASP A 1 69 ? 3.321 0.941 10.926 1.00 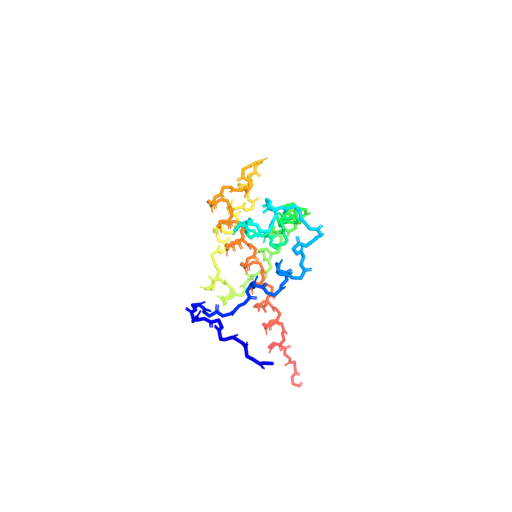88.19 69 ASP A CA 1
ATOM 539 C C . ASP A 1 69 ? 2.257 1.646 10.066 1.00 88.19 69 ASP A C 1
ATOM 541 O O . ASP A 1 69 ? 2.500 2.084 8.937 1.00 88.19 69 ASP A O 1
ATOM 545 N N . LEU A 1 70 ? 1.042 1.738 10.613 1.00 87.19 70 LEU A N 1
ATOM 546 C CA . LEU A 1 70 ? -0.113 2.343 9.938 1.00 87.19 70 LEU A CA 1
ATOM 547 C C . LEU A 1 70 ? 0.125 3.812 9.566 1.00 87.19 70 LEU A C 1
ATOM 549 O O . LEU A 1 70 ? -0.379 4.284 8.547 1.00 87.19 70 LEU A O 1
ATOM 553 N N . GLN A 1 71 ? 0.901 4.534 10.378 1.00 88.31 71 GLN A N 1
ATOM 554 C CA . GLN A 1 71 ? 1.236 5.934 10.130 1.00 88.31 71 GLN A CA 1
ATOM 555 C C . GLN A 1 71 ? 2.134 6.068 8.901 1.00 88.31 71 GLN A C 1
ATOM 557 O O . GLN A 1 71 ? 1.866 6.890 8.024 1.00 88.31 71 GLN A O 1
ATOM 562 N N . ARG A 1 72 ? 3.171 5.232 8.787 1.00 88.88 72 ARG A N 1
ATOM 563 C CA . ARG A 1 72 ? 4.025 5.208 7.597 1.00 88.88 72 ARG A CA 1
ATOM 564 C C . ARG A 1 72 ? 3.265 4.754 6.359 1.00 88.88 72 ARG A C 1
ATOM 566 O O . ARG A 1 72 ? 3.435 5.359 5.307 1.00 88.88 72 ARG A O 1
ATOM 573 N N . MET A 1 73 ? 2.400 3.749 6.480 1.00 90.62 73 MET A N 1
ATOM 574 C CA . MET A 1 73 ? 1.583 3.287 5.355 1.00 90.62 73 MET A CA 1
ATOM 575 C C . MET A 1 73 ? 0.654 4.387 4.825 1.00 90.62 73 MET A C 1
ATOM 577 O O . MET A 1 73 ? 0.574 4.561 3.612 1.00 90.62 73 MET A O 1
ATOM 581 N N . ARG A 1 74 ? 0.015 5.179 5.699 1.00 89.88 74 ARG A N 1
ATOM 582 C CA . ARG A 1 74 ? -0.798 6.335 5.273 1.00 89.88 74 ARG A CA 1
ATOM 583 C C . ARG A 1 74 ? 0.020 7.377 4.532 1.00 89.88 74 ARG A C 1
ATOM 585 O O . ARG A 1 74 ? -0.373 7.782 3.442 1.00 89.88 74 ARG A O 1
ATOM 592 N N . ARG A 1 75 ? 1.190 7.737 5.070 1.00 91.12 75 ARG A N 1
ATOM 593 C CA . ARG A 1 75 ? 2.088 8.698 4.414 1.00 91.12 75 ARG A CA 1
ATOM 594 C C . ARG A 1 75 ? 2.487 8.250 3.012 1.00 91.12 75 ARG A C 1
ATOM 596 O O . ARG A 1 75 ? 2.526 9.092 2.125 1.00 91.12 75 ARG A O 1
ATOM 603 N N . LEU A 1 76 ? 2.737 6.956 2.800 1.00 90.56 76 LEU A N 1
ATOM 604 C CA . LE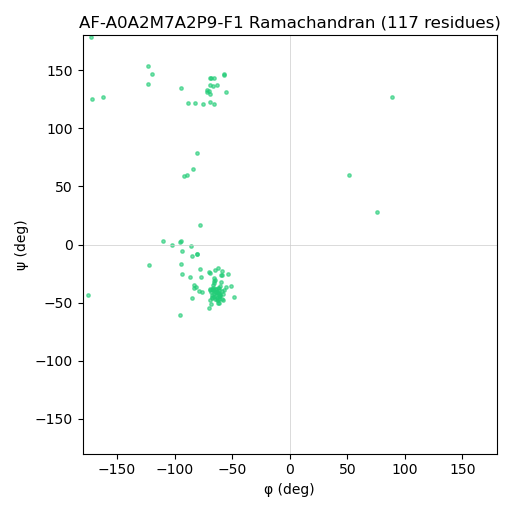U A 1 76 ? 3.038 6.404 1.472 1.00 90.56 76 LEU A CA 1
ATOM 605 C C . LEU A 1 76 ? 1.833 6.484 0.520 1.00 90.56 76 LEU A C 1
ATOM 607 O O . LEU A 1 76 ? 1.993 6.763 -0.660 1.00 90.56 76 LEU A O 1
ATOM 611 N N . VAL A 1 77 ? 0.608 6.281 1.011 1.00 90.50 77 VAL A N 1
ATOM 612 C CA . VAL A 1 77 ? -0.603 6.418 0.179 1.00 90.50 77 VAL A CA 1
ATOM 613 C C . VAL A 1 77 ? -0.839 7.873 -0.252 1.00 90.50 77 VAL A C 1
ATOM 615 O O . VAL A 1 77 ? -1.256 8.136 -1.388 1.00 90.50 77 VAL A O 1
ATOM 618 N N . GLU A 1 78 ? -0.558 8.813 0.649 1.00 90.38 78 GLU A N 1
ATOM 619 C CA . GLU A 1 78 ? -0.628 10.255 0.397 1.00 90.38 78 GLU A CA 1
ATOM 620 C C . GLU A 1 78 ? 0.471 10.706 -0.576 1.00 90.38 78 GLU A C 1
ATOM 622 O O . GLU A 1 78 ? 0.170 11.313 -1.604 1.00 90.38 78 GLU A O 1
ATOM 627 N N . HIS A 1 79 ? 1.724 10.335 -0.305 1.00 89.06 79 HIS A N 1
ATOM 628 C CA . HIS A 1 79 ? 2.911 10.725 -1.071 1.00 89.06 79 HIS A CA 1
ATOM 629 C C . HIS A 1 79 ? 3.242 9.708 -2.162 1.00 89.06 79 HIS A C 1
ATOM 631 O O . HIS A 1 79 ? 4.325 9.121 -2.181 1.00 89.06 79 HIS A O 1
ATOM 637 N N . TRP A 1 80 ? 2.294 9.497 -3.072 1.00 87.69 80 TRP A N 1
ATOM 638 C CA . TRP A 1 80 ? 2.461 8.534 -4.155 1.00 87.69 80 TRP A CA 1
ATOM 639 C C . TRP A 1 80 ? 3.460 9.034 -5.203 1.00 87.69 80 TRP A C 1
ATOM 641 O O . TRP A 1 80 ? 3.305 10.159 -5.679 1.00 87.69 80 TRP A O 1
ATOM 651 N N . PRO A 1 81 ? 4.445 8.223 -5.616 1.00 85.12 81 PRO A N 1
ATOM 652 C CA . PRO A 1 81 ? 5.386 8.623 -6.642 1.00 85.12 81 PRO A CA 1
ATOM 653 C C . PRO A 1 81 ? 4.675 8.697 -7.994 1.00 85.12 81 PRO A C 1
ATOM 655 O O . PRO A 1 81 ? 3.972 7.771 -8.400 1.00 85.12 81 PRO A O 1
ATOM 658 N N . GLU A 1 82 ? 4.885 9.801 -8.705 1.00 79.69 82 GLU A N 1
ATOM 659 C CA . GLU A 1 82 ? 4.410 9.996 -10.082 1.00 79.69 82 GLU A CA 1
ATOM 660 C C . GLU A 1 82 ? 5.334 9.314 -11.113 1.00 79.69 82 GLU A C 1
ATOM 662 O O . GLU A 1 82 ? 4.996 9.219 -12.290 1.00 79.69 82 GLU A O 1
ATOM 667 N N . GLY A 1 83 ? 6.488 8.794 -10.673 1.00 75.25 83 GLY A N 1
ATOM 668 C CA . GLY A 1 83 ? 7.453 8.061 -11.491 1.00 75.25 83 GLY A CA 1
ATOM 669 C C . GLY A 1 83 ? 8.581 7.436 -10.662 1.00 75.25 83 GLY A C 1
ATOM 670 O O . GLY A 1 83 ? 8.627 7.585 -9.442 1.00 75.25 83 GLY A O 1
ATOM 671 N N . GLY A 1 84 ? 9.501 6.723 -11.321 1.00 70.56 84 GLY A N 1
ATOM 672 C CA . GLY A 1 84 ? 10.665 6.122 -10.654 1.00 70.56 84 GLY A CA 1
ATOM 673 C C . GLY A 1 84 ? 10.352 4.867 -9.832 1.00 70.56 84 GLY A C 1
ATOM 674 O O . GLY A 1 84 ? 11.068 4.588 -8.869 1.00 70.56 84 GLY A O 1
ATOM 675 N N . SER A 1 85 ? 9.313 4.112 -10.213 1.00 64.94 85 SER A N 1
ATOM 676 C CA . SER A 1 85 ? 8.906 2.843 -9.583 1.00 64.94 85 SER A CA 1
ATOM 677 C C . SER A 1 85 ? 10.029 1.805 -9.487 1.00 64.94 85 SER A C 1
ATOM 679 O O . SER A 1 85 ? 10.008 0.987 -8.573 1.00 64.94 85 SER A O 1
ATOM 681 N N . ASP A 1 86 ? 11.021 1.881 -10.376 1.00 69.62 86 ASP A N 1
ATOM 682 C CA . ASP A 1 86 ? 12.188 0.992 -10.415 1.00 69.62 86 ASP A CA 1
ATOM 683 C C . ASP A 1 86 ? 13.344 1.424 -9.498 1.00 69.62 86 ASP A C 1
ATOM 685 O O . ASP A 1 86 ? 14.364 0.741 -9.427 1.00 69.62 86 ASP A O 1
ATOM 689 N N . THR A 1 87 ? 13.219 2.544 -8.779 1.00 81.00 87 THR A N 1
ATOM 690 C CA . THR A 1 87 ? 14.236 2.935 -7.791 1.00 81.00 87 THR A CA 1
ATOM 691 C C . THR A 1 87 ? 14.151 2.005 -6.586 1.00 81.00 87 THR A C 1
ATOM 693 O O . THR A 1 87 ? 13.067 1.813 -6.036 1.00 81.00 87 THR A O 1
ATOM 696 N N . ASP A 1 88 ? 15.289 1.494 -6.111 1.00 77.25 88 ASP A N 1
ATOM 697 C CA . ASP A 1 88 ? 15.348 0.564 -4.971 1.00 77.25 88 ASP A CA 1
ATOM 698 C C . ASP A 1 88 ? 14.585 1.069 -3.734 1.00 77.25 88 ASP A C 1
ATOM 700 O O . ASP A 1 88 ? 13.944 0.285 -3.032 1.00 77.25 88 ASP A O 1
ATOM 704 N N . SER A 1 89 ? 14.599 2.383 -3.482 1.00 80.75 89 SER A N 1
ATOM 705 C CA . SER A 1 89 ? 13.838 3.005 -2.392 1.00 80.75 89 SER A CA 1
ATOM 706 C C . SER A 1 89 ? 12.326 2.870 -2.586 1.00 80.75 89 SER A C 1
ATOM 708 O O . SER A 1 89 ? 11.629 2.452 -1.664 1.00 80.75 89 SER A O 1
ATOM 710 N N . VAL A 1 90 ? 11.816 3.153 -3.785 1.00 83.44 90 VAL A N 1
ATOM 711 C CA . VAL A 1 90 ? 10.388 3.052 -4.119 1.00 83.44 90 VAL A CA 1
ATOM 712 C C . VAL A 1 90 ? 9.940 1.594 -4.097 1.00 83.44 90 VAL A C 1
ATOM 714 O O . VAL A 1 90 ? 8.910 1.273 -3.502 1.00 83.44 90 VAL A O 1
ATOM 717 N N . VAL A 1 91 ? 10.740 0.684 -4.659 1.00 82.38 91 VAL A N 1
ATOM 718 C CA . VAL A 1 91 ? 10.472 -0.757 -4.586 1.00 82.38 91 VAL A CA 1
ATOM 719 C C . VAL A 1 91 ? 10.395 -1.198 -3.127 1.00 82.38 91 VAL A C 1
ATOM 721 O O . VAL A 1 91 ? 9.440 -1.869 -2.736 1.00 82.38 91 VAL A O 1
ATOM 724 N N . TYR A 1 92 ? 11.358 -0.806 -2.293 1.00 83.12 92 TYR A N 1
ATOM 725 C CA . TYR A 1 92 ? 11.354 -1.177 -0.885 1.00 83.12 92 TYR A CA 1
ATOM 726 C C . TYR A 1 92 ? 10.130 -0.617 -0.149 1.00 83.12 92 TYR A C 1
ATOM 728 O O . TYR A 1 92 ? 9.406 -1.367 0.504 1.00 83.12 92 TYR A O 1
ATOM 736 N N . GLU A 1 93 ? 9.836 0.673 -0.270 1.00 86.25 93 GLU A N 1
ATOM 737 C CA . GLU A 1 93 ? 8.735 1.284 0.476 1.00 86.25 93 GLU A CA 1
ATOM 738 C C . GLU A 1 93 ? 7.361 0.778 0.023 1.00 86.25 93 GLU A C 1
ATOM 740 O O . GLU A 1 93 ? 6.532 0.387 0.848 1.00 86.25 93 GLU A O 1
ATOM 745 N N . TYR A 1 94 ? 7.116 0.684 -1.279 1.00 87.75 94 TYR A N 1
ATOM 746 C CA . TYR A 1 94 ? 5.797 0.303 -1.778 1.00 87.75 94 TYR A CA 1
ATOM 747 C C . TYR A 1 94 ? 5.591 -1.212 -1.803 1.00 87.75 94 TYR A C 1
ATOM 749 O O . TYR A 1 94 ? 4.507 -1.696 -1.472 1.00 87.75 94 TYR A O 1
ATOM 757 N N . ASN A 1 95 ? 6.619 -1.991 -2.144 1.00 83.69 95 ASN A N 1
ATOM 758 C CA . ASN A 1 95 ? 6.503 -3.446 -2.212 1.00 83.69 95 ASN A CA 1
ATOM 759 C C . ASN A 1 95 ? 6.709 -4.089 -0.832 1.00 83.69 95 ASN A C 1
ATOM 761 O O . ASN A 1 95 ? 5.912 -4.936 -0.424 1.00 83.69 95 ASN A O 1
ATOM 765 N N . CYS A 1 96 ? 7.735 -3.682 -0.074 1.00 81.69 96 CYS A N 1
ATOM 766 C CA . CYS A 1 96 ? 8.021 -4.305 1.222 1.00 81.69 96 CYS A CA 1
ATOM 767 C C . CYS A 1 96 ? 7.141 -3.774 2.352 1.00 81.69 96 CYS A C 1
ATOM 769 O O . CYS A 1 96 ? 6.776 -4.572 3.209 1.00 81.69 96 CYS A O 1
ATOM 771 N N . ILE A 1 97 ? 6.805 -2.480 2.377 1.00 87.12 97 ILE A N 1
ATOM 772 C CA . ILE A 1 97 ? 6.032 -1.895 3.487 1.00 87.12 97 ILE A CA 1
ATOM 773 C C . ILE A 1 97 ? 4.551 -1.866 3.135 1.00 87.12 97 ILE A C 1
ATOM 775 O O . ILE A 1 97 ? 3.753 -2.516 3.806 1.00 87.12 97 ILE A O 1
ATOM 779 N N . LEU A 1 98 ? 4.171 -1.169 2.063 1.00 87.88 98 LEU A N 1
ATOM 780 C CA . LEU A 1 98 ? 2.755 -0.971 1.758 1.00 87.88 98 LEU A CA 1
ATOM 781 C C . LEU A 1 98 ? 2.071 -2.268 1.299 1.00 87.88 98 LEU A C 1
ATOM 783 O O . LEU A 1 98 ? 1.092 -2.694 1.908 1.00 87.88 98 LEU A O 1
ATOM 787 N N . LYS A 1 99 ? 2.590 -2.943 0.267 1.00 88.19 99 LYS A N 1
ATOM 788 C CA . LYS A 1 99 ? 1.963 -4.151 -0.297 1.00 88.19 99 LYS A CA 1
ATOM 789 C C . LYS A 1 99 ? 1.954 -5.329 0.681 1.00 88.19 99 LYS A C 1
ATOM 791 O O . LYS A 1 99 ? 0.923 -5.984 0.827 1.00 88.19 99 LYS A O 1
ATOM 796 N N . ARG A 1 100 ? 3.069 -5.610 1.368 1.00 86.44 100 ARG A N 1
ATOM 797 C CA . ARG A 1 100 ? 3.089 -6.672 2.396 1.00 86.44 100 ARG A CA 1
ATOM 798 C C . ARG A 1 100 ? 2.269 -6.286 3.622 1.00 86.44 100 ARG A C 1
ATOM 800 O O . ARG A 1 100 ? 1.541 -7.134 4.125 1.00 86.44 100 ARG A O 1
ATOM 807 N N . GLY A 1 101 ? 2.317 -5.023 4.049 1.00 89.00 101 GLY A N 1
ATOM 808 C CA . GLY A 1 101 ? 1.479 -4.523 5.137 1.00 89.00 101 GLY A CA 1
ATOM 809 C C . GLY A 1 101 ? -0.013 -4.681 4.841 1.00 89.00 101 GLY A C 1
ATOM 810 O O . GLY A 1 101 ? -0.753 -5.115 5.712 1.00 89.00 101 GLY A O 1
ATOM 811 N N . LEU A 1 102 ? -0.449 -4.442 3.598 1.00 89.69 102 LEU A N 1
ATOM 812 C CA . LEU A 1 102 ? -1.823 -4.712 3.149 1.00 89.69 102 LEU A CA 1
ATOM 813 C C . LEU A 1 102 ? -2.197 -6.190 3.242 1.00 89.69 102 LEU A C 1
ATOM 815 O O . LEU A 1 102 ? -3.290 -6.514 3.699 1.00 89.69 102 LEU A O 1
ATOM 819 N N . MET A 1 103 ? -1.299 -7.091 2.840 1.00 89.19 103 MET A N 1
ATOM 820 C CA . MET A 1 103 ? -1.542 -8.530 2.961 1.00 89.19 103 MET A CA 1
ATOM 821 C C . MET A 1 103 ? -1.693 -8.950 4.431 1.00 89.19 103 MET A C 1
ATOM 823 O O . MET A 1 103 ? -2.666 -9.617 4.777 1.00 89.19 103 MET A O 1
ATOM 827 N N . VAL A 1 104 ? -0.779 -8.507 5.298 1.00 89.00 104 VAL A N 1
ATOM 828 C CA . VAL A 1 104 ? -0.821 -8.815 6.735 1.00 89.00 104 VAL A CA 1
ATOM 829 C C . VAL A 1 104 ? -2.036 -8.171 7.403 1.00 89.00 104 VAL A C 1
ATOM 831 O O . VAL A 1 104 ? -2.720 -8.836 8.168 1.00 89.00 104 VAL A O 1
ATOM 834 N N . GLY A 1 105 ? -2.367 -6.917 7.092 1.00 88.69 105 GLY A N 1
ATOM 835 C CA . GLY A 1 105 ? -3.517 -6.221 7.674 1.00 88.69 105 GLY A CA 1
ATOM 836 C C . GLY A 1 105 ? -4.847 -6.893 7.329 1.00 88.69 105 GLY A C 1
ATOM 837 O O . GLY A 1 105 ? -5.688 -7.087 8.205 1.00 88.69 105 GLY A O 1
ATOM 838 N N . ARG A 1 106 ? -5.009 -7.339 6.075 1.00 88.88 106 ARG A N 1
ATOM 839 C CA . ARG A 1 106 ? -6.159 -8.158 5.655 1.00 88.88 106 ARG A CA 1
ATOM 840 C C . ARG A 1 106 ? -6.224 -9.483 6.402 1.00 88.88 106 ARG A C 1
ATOM 842 O O . ARG A 1 106 ? -7.301 -9.867 6.845 1.00 88.88 106 ARG A O 1
ATOM 849 N N . PHE A 1 107 ? -5.086 -10.157 6.549 1.00 88.50 107 PHE A N 1
ATOM 850 C CA . PHE A 1 107 ? -5.011 -11.413 7.287 1.00 88.50 107 PHE A CA 1
ATOM 851 C C . PHE A 1 107 ? -5.380 -11.230 8.761 1.00 88.50 107 PHE A C 1
ATOM 853 O O . PHE A 1 107 ? -6.208 -11.973 9.266 1.00 88.50 107 PHE A O 1
ATOM 860 N N . LEU A 1 108 ? -4.819 -10.224 9.436 1.00 86.88 108 LEU A N 1
ATOM 861 C CA . LEU A 1 108 ? -5.105 -9.945 10.844 1.00 86.88 108 LEU A CA 1
ATOM 862 C C . LEU A 1 108 ? -6.576 -9.608 11.066 1.00 86.88 108 LEU A C 1
ATOM 864 O O . LEU A 1 108 ? -7.164 -10.058 12.041 1.00 86.88 108 LEU A O 1
ATOM 868 N N . ARG A 1 109 ? -7.184 -8.851 10.149 1.00 84.44 109 ARG A N 1
ATOM 869 C CA . ARG A 1 109 ? -8.621 -8.594 10.196 1.00 84.44 109 ARG A CA 1
ATOM 870 C C . ARG A 1 109 ? -9.421 -9.890 10.067 1.00 84.44 109 ARG A C 1
ATOM 872 O O . ARG A 1 109 ? -10.298 -10.123 10.883 1.00 84.44 109 ARG A O 1
ATOM 879 N N . TRP A 1 110 ? -9.123 -10.708 9.058 1.00 86.38 110 TRP A N 1
ATOM 880 C CA . TRP A 1 110 ? -9.800 -11.993 8.872 1.00 86.38 110 TRP A CA 1
ATOM 881 C C . TRP A 1 110 ? -9.636 -12.901 10.095 1.00 86.38 110 TRP A C 1
ATOM 883 O O . TRP A 1 110 ? -10.605 -13.501 10.536 1.00 86.38 110 TRP A O 1
ATOM 893 N N . PHE A 1 111 ? -8.432 -12.956 10.665 1.00 84.88 111 PHE A N 1
ATOM 894 C CA . PHE A 1 111 ? -8.133 -13.763 11.841 1.00 84.88 111 PHE A CA 1
ATOM 895 C C . PHE A 1 111 ? -8.959 -13.329 13.056 1.00 84.88 111 PHE A C 1
ATOM 897 O O . PHE A 1 111 ? -9.516 -14.172 13.747 1.00 84.88 111 PHE A O 1
ATOM 904 N N . GLU A 1 112 ? -9.084 -12.025 13.301 1.00 77.69 112 GLU A N 1
ATOM 905 C CA . GLU A 1 112 ? -9.931 -11.496 14.377 1.00 77.69 112 GLU A CA 1
ATOM 906 C C . GLU A 1 112 ? -11.425 -11.721 14.093 1.00 77.69 112 GLU A C 1
ATOM 908 O O . GLU A 1 112 ? -12.152 -12.126 14.993 1.00 77.69 112 GLU A O 1
ATOM 913 N N . ASP A 1 113 ? -11.882 -11.529 12.849 1.00 78.19 113 ASP A N 1
ATOM 914 C CA . ASP A 1 113 ? -13.276 -11.784 12.451 1.00 78.19 113 ASP A CA 1
ATOM 915 C C . ASP A 1 113 ? -13.648 -13.278 12.647 1.00 78.19 113 ASP A C 1
ATOM 917 O O . ASP A 1 113 ? -14.752 -13.577 13.097 1.00 78.19 113 ASP A O 1
ATOM 921 N N . ASP A 1 114 ? -12.724 -14.211 12.377 1.00 69.12 114 ASP A N 1
ATOM 922 C CA . ASP A 1 114 ? -12.897 -15.665 12.583 1.00 69.12 114 ASP A CA 1
ATOM 923 C C . ASP A 1 114 ? -12.758 -16.079 14.062 1.00 69.12 114 ASP A C 1
ATOM 925 O O . ASP A 1 114 ? -13.394 -17.027 14.522 1.00 69.12 114 ASP A O 1
ATOM 929 N N . SER A 1 115 ? -11.981 -15.320 14.846 1.00 62.69 115 SER A N 1
ATOM 930 C CA . SER A 1 115 ? -11.884 -15.480 16.307 1.00 62.69 115 SER A CA 1
ATOM 931 C C . SER A 1 115 ? -13.205 -15.157 17.015 1.00 62.69 115 SER A C 1
ATOM 933 O O . SER A 1 115 ? -13.442 -15.624 18.130 1.00 62.69 115 SER A O 1
ATOM 935 N N . VAL A 1 116 ? -14.080 -14.375 16.373 1.00 58.09 116 VAL A N 1
ATOM 936 C CA . VAL A 1 116 ? -15.449 -14.087 16.820 1.00 58.09 116 VAL A CA 1
ATOM 937 C C . VAL A 1 116 ? -16.405 -15.144 16.246 1.00 58.09 116 VAL A C 1
ATOM 939 O O . VAL A 1 116 ? -17.346 -14.839 15.519 1.00 58.09 116 VAL A O 1
ATOM 942 N N . MET A 1 117 ? -16.184 -16.420 16.568 1.00 43.03 117 MET A N 1
ATOM 943 C CA . MET A 1 117 ? -17.189 -17.462 16.333 1.00 43.03 117 MET A CA 1
ATOM 944 C C . MET A 1 117 ? -18.112 -17.549 17.567 1.00 43.03 117 MET A C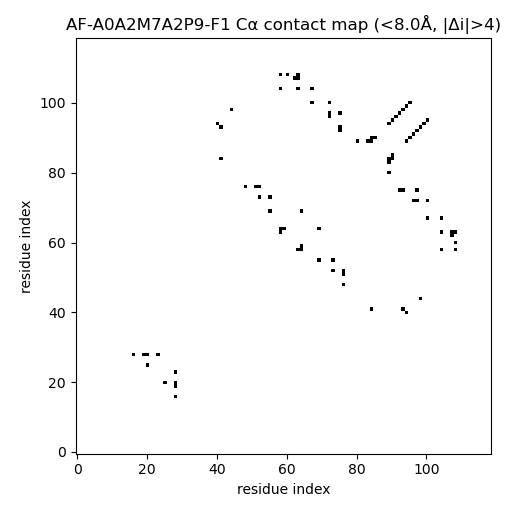 1
ATOM 946 O O . MET A 1 117 ? -17.608 -17.761 18.674 1.00 43.03 117 MET A O 1
ATOM 950 N N . PRO A 1 118 ? -19.443 -17.356 17.440 1.00 49.16 118 PRO A N 1
ATOM 951 C CA . PRO A 1 118 ? -20.362 -17.569 18.554 1.00 49.16 118 PRO A CA 1
ATOM 952 C C . PRO A 1 118 ? -20.447 -19.067 18.880 1.00 49.16 118 PRO A C 1
ATOM 954 O O . PRO A 1 118 ? -20.501 -19.897 17.971 1.00 49.16 118 PRO A O 1
ATOM 957 N N . ALA A 1 119 ? -20.429 -19.379 20.179 1.00 44.06 119 ALA A N 1
ATOM 958 C CA . ALA A 1 119 ? -20.702 -20.709 20.724 1.00 44.06 119 ALA A CA 1
ATOM 959 C C . ALA A 1 119 ? -22.129 -21.188 20.413 1.00 44.06 119 ALA A C 1
ATOM 961 O O . ALA A 1 119 ? -23.032 -20.322 20.307 1.00 44.06 119 ALA A O 1
#